Protein AF-A0ABD5XCU7-F1 (afdb_monomer_lite)

Foldseek 3Di:
DDDDPPPDDDPPPQQEEEEQAQVSQQCFFPPHPCLVVVVVCLVDRYAAEYAPVNCVVVVHDPNGGHPRHHYDVDPPPDGDPNYHYDDPDPDDPVVVVVVD

Sequence (100 aa):
MATPLFDDESVEMDAVAVVANASGIELVRSDSDYAEEIAELSEGAVQFVACKKSMQAVGLTRDDILDVVETAPRPSENLPANGVDMHRHSQSPLQQQIER

Organism: NCBI:txid869890

Radius of gyration: 16.57 Å; chains: 1; bounding box: 33×40×52 Å

Secondary structure (DSSP, 8-state):
-PPP-----------EEEEE-GGGGGGSBTT-TTHHHHHHHHHTTEEEEEEHHHHHHTT--GGGB-TTSEEESSGGGS--TT-EEE------TTTTTTT-

Structure (mmCIF, N/CA/C/O backbone):
data_AF-A0ABD5XCU7-F1
#
_entry.id   AF-A0ABD5XCU7-F1
#
loop_
_atom_site.group_PDB
_atom_site.id
_atom_site.type_symbol
_atom_site.label_atom_id
_atom_site.label_alt_id
_atom_site.label_comp_id
_atom_site.label_asym_id
_atom_site.label_entity_id
_atom_site.label_seq_id
_atom_site.pdbx_PDB_ins_code
_atom_site.Cartn_x
_atom_site.Cartn_y
_atom_site.Cartn_z
_atom_site.occupancy
_atom_site.B_iso_or_equiv
_atom_site.auth_seq_id
_atom_site.auth_comp_id
_atom_site.auth_asym_id
_atom_site.auth_atom_id
_atom_site.pdbx_PDB_model_num
ATOM 1 N N . MET A 1 1 ? 21.652 25.592 -25.427 1.00 35.34 1 MET A N 1
ATOM 2 C CA . MET A 1 1 ? 20.643 24.532 -25.611 1.00 35.34 1 MET A CA 1
ATOM 3 C C . MET A 1 1 ? 21.230 23.291 -24.978 1.00 35.34 1 MET A C 1
ATOM 5 O O . MET A 1 1 ? 22.276 22.857 -25.436 1.00 35.34 1 MET A O 1
ATOM 9 N N . ALA A 1 2 ? 20.688 22.863 -23.841 1.00 41.25 2 ALA A N 1
ATOM 10 C CA . ALA A 1 2 ? 21.186 21.698 -23.122 1.00 41.25 2 ALA A CA 1
ATOM 11 C C . ALA A 1 2 ? 20.386 20.485 -23.597 1.00 41.25 2 ALA A C 1
ATOM 13 O O . ALA A 1 2 ? 19.162 20.475 -23.482 1.00 41.25 2 ALA A O 1
ATOM 14 N N . THR A 1 3 ? 21.073 19.521 -24.195 1.00 42.22 3 THR A N 1
ATOM 15 C CA . THR A 1 3 ? 20.504 18.232 -24.586 1.00 42.22 3 THR A CA 1
ATOM 16 C C . THR A 1 3 ? 20.304 17.405 -23.312 1.00 42.22 3 THR A C 1
ATOM 18 O O . THR A 1 3 ? 21.253 17.313 -22.529 1.00 42.22 3 THR A O 1
ATOM 21 N N . PRO A 1 4 ? 19.111 16.849 -23.045 1.00 39.22 4 PRO A N 1
ATOM 22 C CA . PRO A 1 4 ? 18.920 15.974 -21.895 1.00 39.22 4 PRO A CA 1
ATOM 23 C C . PRO A 1 4 ? 19.793 14.717 -22.041 1.00 39.22 4 PRO A C 1
ATOM 25 O O . PRO A 1 4 ? 19.745 14.030 -23.055 1.00 39.22 4 PRO A O 1
ATOM 28 N N . LEU A 1 5 ? 20.612 14.462 -21.019 1.00 49.09 5 LEU A N 1
ATOM 29 C CA . LEU A 1 5 ? 21.509 13.310 -20.848 1.00 49.09 5 LEU A CA 1
ATOM 30 C C . LEU A 1 5 ? 20.744 12.124 -20.227 1.00 49.09 5 LEU A C 1
ATOM 32 O O . LEU A 1 5 ? 21.136 11.593 -19.196 1.00 49.09 5 LEU A O 1
ATOM 36 N N . PHE A 1 6 ? 19.621 11.741 -20.831 1.00 51.47 6 PHE A N 1
ATOM 37 C CA . PHE A 1 6 ? 18.896 10.519 -20.464 1.00 51.47 6 PHE A CA 1
ATOM 38 C C . PHE A 1 6 ? 18.779 9.613 -21.687 1.00 51.47 6 PHE A C 1
ATOM 40 O O . PHE A 1 6 ? 17.696 9.203 -22.085 1.00 51.47 6 PHE A O 1
ATOM 47 N N . ASP A 1 7 ? 19.926 9.369 -22.308 1.00 47.75 7 ASP A N 1
ATOM 48 C CA . ASP A 1 7 ? 20.159 8.194 -23.137 1.00 47.75 7 ASP A CA 1
ATOM 49 C C . ASP A 1 7 ? 21.104 7.339 -22.286 1.00 47.75 7 ASP A C 1
ATOM 51 O O . ASP A 1 7 ? 22.323 7.442 -22.401 1.00 47.75 7 ASP A O 1
ATOM 55 N N . ASP A 1 8 ? 20.544 6.651 -21.288 1.00 45.09 8 ASP A N 1
ATOM 56 C CA . ASP A 1 8 ? 21.276 5.617 -20.560 1.00 45.09 8 ASP A CA 1
ATOM 57 C C . ASP A 1 8 ? 20.625 4.278 -20.887 1.00 45.09 8 ASP A C 1
ATOM 59 O O . ASP A 1 8 ? 19.423 4.057 -20.717 1.00 45.09 8 ASP A O 1
ATOM 63 N N . GLU A 1 9 ? 21.452 3.446 -21.495 1.00 46.00 9 GLU A N 1
ATOM 64 C CA . GLU A 1 9 ? 21.150 2.155 -22.067 1.00 46.00 9 GLU A CA 1
ATOM 65 C C . GLU A 1 9 ? 20.640 1.186 -20.992 1.00 46.00 9 GLU A C 1
ATOM 67 O O . GLU A 1 9 ? 21.351 0.864 -20.049 1.00 46.00 9 GLU A O 1
ATOM 72 N N . SER A 1 10 ? 19.419 0.676 -21.186 1.00 49.81 10 SER A N 1
ATOM 73 C CA . SER A 1 10 ? 18.964 -0.674 -20.809 1.00 49.81 10 SER A CA 1
ATOM 74 C C . SER A 1 10 ? 19.650 -1.306 -19.588 1.00 49.81 10 SER A C 1
ATOM 76 O O . SER A 1 10 ? 20.357 -2.309 -19.703 1.00 49.81 10 SER A O 1
ATOM 78 N N . VAL A 1 11 ? 19.387 -0.776 -18.395 1.00 51.00 11 VAL A N 1
ATOM 79 C CA . VAL A 1 11 ? 19.453 -1.615 -17.199 1.00 51.00 11 VAL A CA 1
ATOM 80 C C . VAL A 1 11 ? 18.187 -2.465 -17.233 1.00 51.00 11 VAL A C 1
ATOM 82 O O . VAL A 1 11 ? 17.089 -1.930 -17.093 1.00 51.00 11 VAL A O 1
ATOM 85 N N . GLU A 1 12 ? 18.320 -3.772 -17.468 1.00 48.41 12 GLU A N 1
ATOM 86 C CA . GLU A 1 12 ? 17.235 -4.725 -17.209 1.00 48.41 12 GLU A CA 1
ATOM 87 C C . GLU A 1 12 ? 16.920 -4.606 -15.713 1.00 48.41 12 GLU A C 1
ATOM 89 O O . GLU A 1 12 ? 17.633 -5.144 -14.866 1.00 48.41 12 GLU A O 1
ATOM 94 N N . MET A 1 13 ? 15.929 -3.783 -15.368 1.00 53.12 13 MET A N 1
ATOM 95 C CA . MET A 1 13 ? 15.494 -3.629 -13.989 1.00 53.12 13 MET A CA 1
ATOM 96 C C . MET A 1 13 ? 14.826 -4.944 -13.601 1.00 53.12 13 MET A C 1
ATOM 98 O O . MET A 1 13 ? 13.688 -5.208 -13.987 1.00 53.12 13 MET A O 1
ATOM 102 N N . ASP A 1 14 ? 15.557 -5.788 -12.870 1.00 61.62 14 ASP A N 1
ATOM 103 C CA . ASP A 1 14 ? 14.983 -6.932 -12.168 1.00 61.62 14 ASP A CA 1
ATOM 104 C C . ASP A 1 14 ? 13.719 -6.474 -11.433 1.00 61.62 14 ASP A C 1
ATOM 106 O O . ASP A 1 14 ? 13.736 -5.430 -10.776 1.00 61.62 14 ASP A O 1
ATOM 110 N N . ALA A 1 15 ? 12.642 -7.257 -11.535 1.00 68.44 15 ALA A N 1
ATOM 111 C CA . ALA A 1 15 ? 11.356 -6.936 -10.925 1.00 68.44 15 ALA A CA 1
ATOM 112 C C . ALA A 1 15 ? 11.541 -6.488 -9.464 1.00 68.44 15 ALA A C 1
ATOM 114 O O . ALA A 1 15 ? 12.065 -7.230 -8.623 1.00 68.44 15 ALA A O 1
ATOM 115 N N . VAL A 1 16 ? 11.130 -5.255 -9.172 1.00 80.56 16 VAL A N 1
ATOM 116 C CA . VAL A 1 16 ? 11.237 -4.655 -7.842 1.00 80.56 16 VAL A CA 1
ATOM 117 C C . VAL A 1 16 ? 9.897 -4.833 -7.160 1.00 80.56 16 VAL A C 1
ATOM 119 O O . VAL A 1 16 ? 8.868 -4.457 -7.711 1.00 80.56 16 VAL A O 1
ATOM 122 N N . ALA A 1 17 ? 9.893 -5.368 -5.944 1.00 85.88 17 ALA A N 1
ATOM 123 C CA . ALA A 1 17 ? 8.679 -5.389 -5.145 1.00 85.88 17 ALA A CA 1
ATOM 124 C C . ALA A 1 17 ? 8.782 -4.423 -3.973 1.00 85.88 17 ALA A C 1
ATOM 126 O O . ALA A 1 17 ? 9.767 -4.410 -3.236 1.00 85.88 17 ALA A O 1
ATOM 127 N N . VAL A 1 18 ? 7.735 -3.638 -3.784 1.00 85.44 18 VAL A N 1
ATOM 128 C CA . VAL A 1 18 ? 7.608 -2.659 -2.717 1.00 85.44 18 VAL A CA 1
ATOM 129 C C . VAL A 1 18 ? 6.577 -3.169 -1.722 1.00 85.44 18 VAL A C 1
ATOM 131 O O . VAL A 1 18 ? 5.397 -3.308 -2.044 1.00 85.44 18 VAL A O 1
ATOM 134 N N . VAL A 1 19 ? 7.008 -3.456 -0.495 1.00 87.75 19 VAL A N 1
ATOM 135 C CA . VAL A 1 19 ? 6.119 -3.955 0.558 1.00 87.75 19 VAL A CA 1
ATOM 136 C C . VAL A 1 19 ? 5.691 -2.820 1.466 1.00 87.75 19 VAL A C 1
ATOM 138 O O . VAL A 1 19 ? 6.483 -2.304 2.248 1.00 87.75 19 VAL A O 1
ATOM 141 N N . ALA A 1 20 ? 4.411 -2.471 1.415 1.00 88.00 20 ALA A N 1
ATOM 142 C CA . ALA A 1 20 ? 3.794 -1.564 2.364 1.00 88.00 20 ALA A CA 1
ATOM 143 C C . ALA A 1 20 ? 3.572 -2.291 3.697 1.00 88.00 20 ALA A C 1
ATOM 145 O O . ALA A 1 20 ? 2.764 -3.222 3.810 1.00 88.00 20 ALA A O 1
ATOM 146 N N . ASN A 1 21 ? 4.310 -1.867 4.721 1.00 82.31 21 ASN A N 1
ATOM 147 C CA . ASN A 1 21 ? 4.296 -2.483 6.038 1.00 82.31 21 ASN A CA 1
ATOM 148 C C . ASN A 1 21 ? 4.084 -1.424 7.123 1.00 82.31 21 ASN A C 1
ATOM 150 O O . ASN A 1 21 ? 4.590 -0.304 7.056 1.00 82.31 21 ASN A O 1
ATOM 154 N N . ALA A 1 22 ? 3.318 -1.793 8.149 1.00 88.31 22 ALA A N 1
ATOM 155 C CA . ALA A 1 22 ? 2.871 -0.895 9.211 1.00 88.31 22 ALA A CA 1
ATOM 156 C C . ALA A 1 22 ? 2.336 0.441 8.652 1.00 88.31 22 ALA A C 1
ATOM 158 O O . ALA A 1 22 ? 1.345 0.441 7.931 1.00 88.31 22 ALA A O 1
ATOM 159 N N . SER A 1 23 ? 2.983 1.566 8.958 1.00 87.75 23 SER A N 1
ATOM 160 C CA . SER A 1 23 ? 2.577 2.909 8.529 1.00 87.75 23 SER A CA 1
ATOM 161 C C . SER A 1 23 ? 2.674 3.144 7.017 1.00 87.75 23 SER A C 1
ATOM 163 O O . SER A 1 23 ? 2.056 4.083 6.522 1.00 87.75 23 SER A O 1
ATOM 165 N N . GLY A 1 24 ? 3.412 2.314 6.272 1.00 87.62 24 GLY A N 1
ATOM 166 C CA . GLY A 1 24 ? 3.437 2.379 4.808 1.00 87.62 24 GLY A CA 1
ATOM 167 C C . GLY A 1 24 ? 2.138 1.919 4.148 1.00 87.62 24 GLY A C 1
ATOM 168 O O . GLY A 1 24 ? 1.923 2.225 2.982 1.00 87.62 24 GLY A O 1
ATOM 169 N N . ILE A 1 25 ? 1.244 1.244 4.886 1.00 91.69 25 ILE A N 1
ATOM 170 C CA . ILE A 1 25 ? -0.083 0.861 4.380 1.00 91.69 25 ILE A CA 1
ATOM 171 C C . ILE A 1 25 ? -0.902 2.086 3.950 1.00 91.69 25 ILE A C 1
ATOM 173 O O . ILE A 1 25 ? -1.669 1.990 3.002 1.00 91.69 25 ILE A O 1
ATOM 177 N N . GLU A 1 26 ? -0.682 3.250 4.565 1.00 91.31 26 GLU A N 1
ATOM 178 C CA . GLU A 1 26 ? -1.379 4.491 4.202 1.00 91.31 26 GLU A CA 1
ATOM 179 C C . GLU A 1 26 ? -1.087 4.951 2.763 1.00 91.31 26 GLU A C 1
ATOM 181 O O . GLU A 1 26 ? -1.884 5.662 2.159 1.00 91.31 26 GLU A O 1
ATOM 186 N N . LEU A 1 27 ? 0.048 4.537 2.196 1.00 92.75 27 LEU A N 1
ATOM 187 C CA . LEU A 1 27 ? 0.450 4.916 0.842 1.00 92.75 27 LEU A CA 1
ATOM 188 C C . LEU A 1 27 ? -0.291 4.109 -0.224 1.00 92.75 27 LEU A C 1
ATOM 190 O O . LEU A 1 27 ? -0.487 4.598 -1.322 1.00 92.75 27 LEU A O 1
ATOM 194 N N . VAL A 1 28 ? -0.729 2.892 0.103 1.00 94.50 28 VAL A N 1
ATOM 195 C CA . VAL A 1 28 ? -1.367 1.966 -0.848 1.00 94.50 28 VAL A CA 1
AT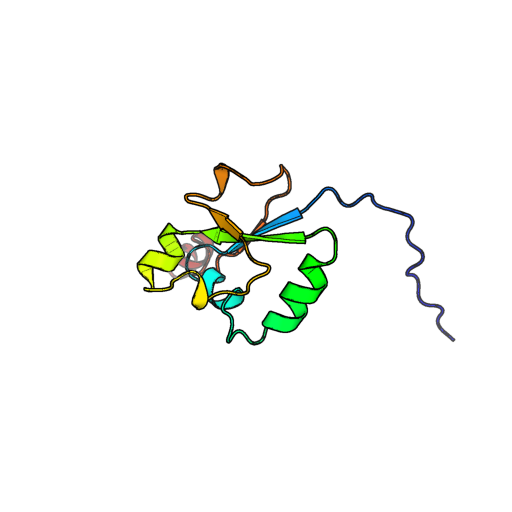OM 196 C C . VAL A 1 28 ? -2.894 1.948 -0.745 1.00 94.50 28 VAL A C 1
ATOM 198 O O . VAL A 1 28 ? -3.549 1.099 -1.354 1.00 94.50 28 VAL A O 1
ATOM 201 N N . ARG A 1 29 ? -3.474 2.856 0.047 1.00 95.69 29 ARG A N 1
ATOM 202 C CA . ARG A 1 29 ? -4.926 2.996 0.172 1.00 95.69 29 ARG A CA 1
ATOM 203 C C . ARG A 1 29 ? -5.540 3.561 -1.103 1.00 95.69 29 ARG A C 1
ATOM 205 O O . ARG A 1 29 ? -4.920 4.362 -1.797 1.00 95.69 29 ARG A O 1
ATOM 212 N N . SER A 1 30 ? -6.790 3.195 -1.365 1.00 95.56 30 SER A N 1
ATOM 213 C CA . SER A 1 30 ? -7.545 3.685 -2.526 1.00 95.56 30 SER A CA 1
ATOM 214 C C . SER A 1 30 ? -7.783 5.200 -2.498 1.00 95.56 30 SER A C 1
ATOM 216 O O . SER A 1 30 ? -7.996 5.807 -3.541 1.00 95.56 30 SER A O 1
ATOM 218 N N . ASP A 1 31 ? -7.748 5.808 -1.310 1.00 95.00 31 ASP A N 1
ATOM 219 C CA . ASP A 1 31 ? -7.876 7.250 -1.075 1.00 95.00 31 ASP A CA 1
ATOM 220 C C . ASP A 1 31 ? -6.521 7.968 -0.927 1.00 95.00 31 ASP A C 1
ATOM 222 O O . ASP A 1 31 ? -6.483 9.117 -0.489 1.00 95.00 31 ASP A O 1
ATOM 226 N N . SER A 1 32 ? -5.409 7.305 -1.263 1.00 94.81 32 SER A N 1
ATOM 227 C CA . SER A 1 32 ? -4.073 7.885 -1.142 1.00 94.81 32 SER A CA 1
ATOM 228 C C . SER A 1 32 ? -3.801 8.948 -2.204 1.00 94.81 32 SER A C 1
ATOM 230 O O . SER A 1 32 ? -4.114 8.762 -3.379 1.00 94.81 32 SER A O 1
ATOM 232 N N . ASP A 1 33 ? -3.090 10.008 -1.815 1.00 95.69 33 ASP A N 1
ATOM 233 C CA . ASP A 1 33 ? -2.563 11.013 -2.748 1.00 95.69 33 ASP A CA 1
ATOM 234 C C . ASP A 1 33 ? -1.574 10.408 -3.770 1.00 95.69 33 ASP A C 1
ATOM 236 O O . ASP A 1 33 ? -1.308 11.015 -4.804 1.00 95.69 33 ASP A O 1
ATOM 240 N N . TYR A 1 34 ? -1.043 9.208 -3.498 1.00 93.75 34 TYR A N 1
ATOM 241 C CA . TYR A 1 34 ? -0.091 8.486 -4.353 1.00 93.75 34 TYR A CA 1
ATOM 242 C C . TYR A 1 34 ? -0.748 7.429 -5.254 1.00 93.75 34 TYR A C 1
ATOM 244 O O . TYR A 1 34 ? -0.046 6.656 -5.903 1.00 93.75 34 TYR A O 1
ATOM 252 N N . ALA A 1 35 ? -2.082 7.351 -5.287 1.00 94.19 35 ALA A N 1
ATOM 253 C CA . ALA A 1 35 ? -2.799 6.300 -6.008 1.00 94.19 35 ALA A CA 1
ATOM 254 C C . ALA A 1 35 ? -2.469 6.242 -7.509 1.00 94.19 35 ALA A C 1
ATOM 256 O O . ALA A 1 35 ? -2.285 5.152 -8.050 1.00 94.19 35 ALA A O 1
ATOM 257 N N . GLU A 1 36 ? -2.370 7.404 -8.160 1.00 94.31 36 GLU A N 1
ATOM 258 C CA . GLU A 1 36 ? -2.027 7.514 -9.584 1.00 94.31 36 GLU A CA 1
ATOM 259 C C . GLU A 1 36 ? -0.588 7.047 -9.845 1.00 94.31 36 GLU A C 1
ATOM 261 O O . GLU A 1 36 ? -0.374 6.152 -10.657 1.00 94.31 36 GLU A O 1
ATOM 266 N N . GLU A 1 37 ? 0.375 7.541 -9.064 1.00 94.31 37 GLU A N 1
ATOM 267 C CA . GLU A 1 37 ? 1.791 7.176 -9.194 1.00 94.31 37 GLU A CA 1
ATOM 268 C C . GLU A 1 37 ? 2.024 5.674 -8.958 1.00 94.31 37 GLU A C 1
ATOM 270 O O . GLU A 1 37 ? 2.773 5.024 -9.687 1.00 94.31 37 GLU A O 1
ATOM 275 N N . ILE A 1 38 ? 1.351 5.082 -7.966 1.00 93.94 38 ILE A N 1
ATOM 276 C CA . ILE A 1 38 ? 1.427 3.637 -7.709 1.00 93.94 38 ILE A CA 1
ATOM 277 C C . ILE A 1 38 ? 0.864 2.844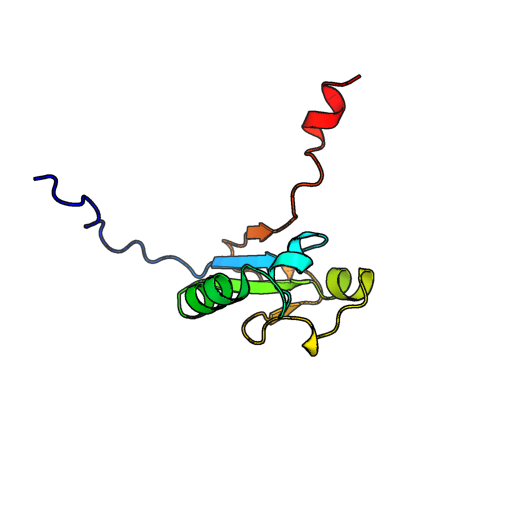 -8.889 1.00 93.94 38 ILE A C 1
ATOM 279 O O . ILE A 1 38 ? 1.434 1.810 -9.244 1.00 93.94 38 ILE A O 1
ATOM 283 N N . ALA A 1 39 ? -0.235 3.299 -9.496 1.00 93.56 39 ALA A N 1
ATOM 284 C CA . ALA A 1 39 ? -0.818 2.644 -10.660 1.00 93.56 39 ALA A CA 1
ATOM 285 C C . ALA A 1 39 ? 0.135 2.694 -11.863 1.00 93.56 39 AL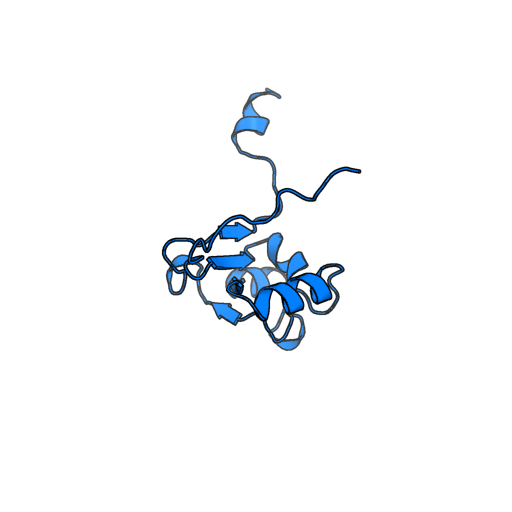A A C 1
ATOM 287 O O . ALA A 1 39 ? 0.423 1.642 -12.427 1.00 93.56 39 ALA A O 1
ATOM 288 N N . GLU A 1 40 ? 0.698 3.864 -12.177 1.00 93.25 40 GLU A N 1
ATOM 289 C CA . GLU A 1 40 ? 1.671 4.037 -13.267 1.00 93.25 40 GLU A CA 1
ATOM 290 C C . GLU A 1 40 ? 2.926 3.174 -13.061 1.00 93.25 40 GLU A C 1
ATOM 292 O O . GLU A 1 40 ? 3.387 2.487 -13.973 1.00 93.25 40 GLU A O 1
ATOM 297 N N . LEU A 1 41 ? 3.471 3.142 -11.839 1.00 91.75 41 LEU A N 1
ATOM 298 C CA . LEU A 1 41 ? 4.625 2.298 -11.512 1.00 91.75 41 LEU A CA 1
ATOM 299 C C . LEU A 1 41 ? 4.301 0.801 -11.624 1.00 91.75 41 LEU A C 1
ATOM 301 O O . LEU A 1 41 ? 5.170 0.015 -12.013 1.00 91.75 41 LEU A O 1
ATOM 305 N N . SER A 1 42 ? 3.059 0.416 -11.315 1.00 90.88 42 SER A N 1
ATOM 306 C CA . SER A 1 42 ? 2.580 -0.968 -11.419 1.00 90.88 42 SER A CA 1
ATOM 307 C C . SER A 1 42 ? 2.390 -1.440 -12.863 1.00 90.88 42 SER A C 1
ATOM 309 O O . SER A 1 42 ? 2.394 -2.645 -13.105 1.00 90.88 42 SER A O 1
ATOM 311 N N . GLU A 1 43 ? 2.249 -0.530 -13.832 1.00 90.50 43 GLU A N 1
ATOM 312 C CA . GLU A 1 43 ? 2.277 -0.877 -15.262 1.00 90.50 43 GLU A CA 1
ATOM 313 C C . GLU A 1 43 ? 3.692 -1.249 -15.742 1.00 90.50 43 GLU A C 1
ATOM 315 O O . GLU A 1 43 ? 3.852 -1.907 -16.773 1.00 90.50 43 GLU A O 1
ATOM 320 N N . GLY A 1 44 ? 4.719 -0.832 -14.994 1.00 85.19 44 GLY A N 1
ATOM 321 C CA . GLY A 1 44 ? 6.121 -1.133 -15.250 1.00 85.19 44 GLY A CA 1
ATOM 322 C C . GLY A 1 44 ? 6.614 -2.394 -14.533 1.00 85.19 44 GLY A C 1
ATOM 323 O O . GLY A 1 44 ? 5.948 -3.422 -14.466 1.00 85.19 44 GLY A O 1
ATOM 324 N N . ALA A 1 45 ? 7.836 -2.324 -14.002 1.00 84.62 45 ALA A N 1
ATOM 325 C CA . ALA A 1 45 ? 8.506 -3.447 -13.340 1.00 84.62 45 ALA A CA 1
ATOM 326 C C . ALA A 1 45 ? 8.348 -3.445 -11.804 1.00 84.62 45 ALA A C 1
ATOM 328 O O . ALA A 1 45 ? 9.107 -4.135 -11.114 1.00 84.62 45 ALA A O 1
ATOM 329 N N . VAL A 1 46 ? 7.414 -2.654 -11.256 1.00 89.06 46 VAL A N 1
ATOM 330 C CA . VAL A 1 46 ? 7.239 -2.486 -9.806 1.00 89.06 46 VAL A CA 1
ATOM 331 C C . VAL A 1 46 ? 5.979 -3.200 -9.325 1.00 89.06 46 VAL A C 1
ATOM 333 O O . VAL A 1 46 ? 4.872 -2.861 -9.718 1.00 89.06 46 VAL A O 1
ATOM 336 N N . GLN A 1 47 ? 6.131 -4.158 -8.415 1.00 90.69 47 GLN A N 1
ATOM 337 C CA . GLN A 1 47 ? 5.012 -4.837 -7.763 1.00 90.69 47 GLN A CA 1
ATOM 338 C C . GLN A 1 47 ? 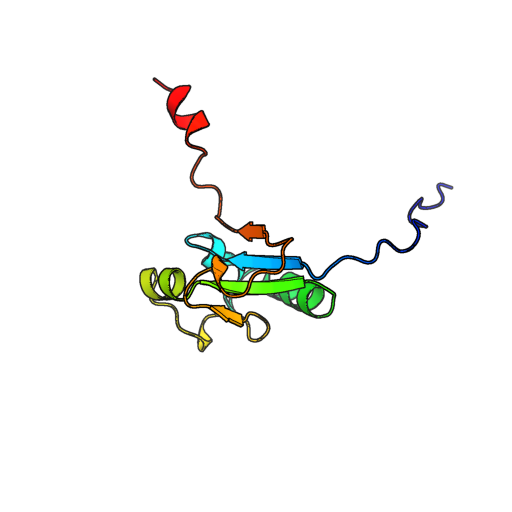4.799 -4.275 -6.360 1.00 90.69 47 GLN A C 1
ATOM 340 O O . GLN A 1 47 ? 5.692 -4.341 -5.518 1.00 90.69 47 GLN A O 1
ATOM 345 N N . PHE A 1 48 ? 3.601 -3.787 -6.052 1.00 92.44 48 PHE A N 1
ATOM 346 C CA . PHE A 1 48 ? 3.269 -3.351 -4.696 1.00 92.44 48 PHE A CA 1
ATOM 347 C C . PHE A 1 48 ? 2.566 -4.460 -3.917 1.00 92.44 48 PHE A C 1
ATOM 349 O O . PHE A 1 48 ? 1.655 -5.113 -4.421 1.00 92.44 48 PHE A O 1
ATOM 356 N N . VAL A 1 49 ? 2.962 -4.661 -2.659 1.00 92.81 49 VAL A N 1
ATOM 357 C CA . VAL A 1 49 ? 2.392 -5.689 -1.778 1.00 92.81 49 VAL A CA 1
ATOM 358 C C . VAL A 1 49 ? 2.057 -5.091 -0.415 1.00 92.81 49 VAL A C 1
ATOM 360 O O . VAL A 1 49 ? 2.924 -4.587 0.292 1.00 92.81 49 VAL A O 1
ATOM 363 N N . ALA A 1 50 ? 0.805 -5.200 0.009 1.00 92.44 50 ALA A N 1
ATOM 364 C CA . ALA A 1 50 ? 0.355 -4.824 1.339 1.00 92.44 50 ALA A CA 1
ATOM 365 C C . ALA A 1 50 ? 0.472 -5.999 2.324 1.00 92.44 50 ALA A C 1
ATOM 367 O O . ALA A 1 50 ? 0.008 -7.121 2.081 1.00 92.44 50 ALA A O 1
ATOM 368 N N . CYS A 1 51 ? 1.067 -5.742 3.488 1.00 91.88 51 CYS A N 1
ATOM 369 C CA . CYS A 1 51 ? 1.134 -6.716 4.574 1.00 91.88 51 CYS A CA 1
ATOM 370 C C . CYS A 1 51 ? -0.246 -6.894 5.238 1.00 91.88 51 CYS A C 1
ATOM 372 O O . CYS A 1 51 ? -0.737 -5.992 5.921 1.00 91.88 51 CYS A O 1
ATOM 374 N N . LYS A 1 52 ? -0.846 -8.092 5.137 1.00 90.56 52 LYS A N 1
ATOM 375 C CA . LYS A 1 52 ? -2.180 -8.392 5.705 1.00 90.56 52 LYS A CA 1
ATOM 376 C C . LYS A 1 52 ? -2.275 -8.116 7.205 1.00 90.56 52 LYS A C 1
ATOM 378 O O . LYS A 1 52 ? -3.311 -7.665 7.681 1.00 90.56 52 LYS A O 1
ATOM 383 N N . LYS A 1 53 ? -1.206 -8.376 7.964 1.00 89.19 53 LYS A N 1
ATOM 384 C CA . LYS A 1 53 ? -1.187 -8.102 9.411 1.00 89.19 53 LYS A CA 1
ATOM 385 C C . LYS A 1 53 ? -1.248 -6.613 9.710 1.00 89.19 53 LYS A C 1
ATOM 387 O O . LYS A 1 53 ? -1.915 -6.214 10.657 1.00 89.19 53 LYS A O 1
ATOM 392 N N . SER A 1 54 ? -0.552 -5.810 8.912 1.00 90.38 54 SER A N 1
ATOM 393 C CA . SER A 1 54 ? -0.583 -4.359 9.048 1.00 90.38 54 SER A CA 1
ATOM 394 C C . SER A 1 54 ? -1.955 -3.814 8.678 1.00 90.38 54 SER A C 1
ATOM 396 O O . SER A 1 54 ? -2.498 -3.053 9.465 1.00 90.38 54 SER A O 1
ATOM 398 N N . MET A 1 55 ? -2.563 -4.289 7.583 1.00 93.50 55 MET A N 1
ATOM 399 C CA . MET A 1 55 ? -3.947 -3.940 7.226 1.00 93.50 55 MET A CA 1
ATOM 400 C C . MET A 1 55 ? -4.926 -4.256 8.367 1.00 93.50 55 MET A C 1
ATOM 402 O O . MET A 1 55 ? -5.677 -3.389 8.798 1.00 93.50 55 MET A O 1
ATOM 406 N N . GLN A 1 56 ? -4.858 -5.466 8.932 1.00 92.94 56 GLN A N 1
ATOM 407 C CA . GLN A 1 56 ? -5.708 -5.871 10.058 1.00 92.94 56 GLN A CA 1
ATOM 408 C C . GLN A 1 56 ? -5.504 -5.005 11.304 1.00 92.94 56 GLN A C 1
ATOM 410 O O . GLN A 1 56 ? -6.471 -4.697 11.995 1.00 92.94 56 GLN A O 1
ATOM 415 N N . ALA A 1 57 ? -4.263 -4.602 11.596 1.00 91.75 57 ALA A N 1
ATOM 416 C CA . ALA A 1 57 ? -3.947 -3.778 12.760 1.00 91.75 57 ALA A CA 1
ATOM 417 C C . ALA A 1 57 ? -4.602 -2.387 12.708 1.00 91.75 57 ALA A C 1
ATOM 419 O O . ALA A 1 57 ? -4.831 -1.793 13.759 1.00 91.75 57 ALA A O 1
ATOM 420 N N . VAL A 1 58 ? -4.920 -1.893 11.508 1.00 92.62 58 VAL A N 1
ATOM 421 C CA . VAL A 1 58 ? -5.608 -0.611 11.290 1.00 92.62 58 VAL A CA 1
ATOM 422 C C . VAL A 1 58 ? -7.041 -0.774 10.769 1.00 92.62 58 VAL A C 1
ATOM 424 O O . VAL A 1 58 ? -7.686 0.211 10.430 1.00 92.62 58 VAL A O 1
ATOM 427 N N . GLY A 1 59 ? -7.566 -2.003 10.745 1.00 94.50 59 GLY A N 1
ATOM 428 C CA . GLY A 1 59 ? -8.948 -2.283 10.352 1.00 94.50 59 GLY A CA 1
ATOM 429 C C . GLY A 1 59 ? -9.236 -2.168 8.854 1.00 94.50 59 GLY A C 1
ATOM 430 O O . GLY A 1 59 ? -10.397 -2.022 8.489 1.00 94.50 59 GLY A O 1
ATOM 431 N N . LEU A 1 60 ? -8.212 -2.245 8.002 1.00 95.38 60 LEU A N 1
ATOM 432 C CA . LEU A 1 60 ? -8.362 -2.193 6.550 1.00 95.38 60 LEU A CA 1
ATOM 433 C C . LEU A 1 60 ? -8.623 -3.579 5.955 1.00 95.38 60 LEU A C 1
ATOM 435 O O . LEU A 1 60 ? -8.114 -4.609 6.418 1.00 95.38 60 LEU A O 1
ATOM 439 N N . THR A 1 61 ? -9.388 -3.574 4.877 1.00 95.06 61 THR A N 1
ATOM 440 C CA . THR A 1 61 ? -9.773 -4.717 4.058 1.00 95.06 61 THR A CA 1
ATOM 441 C C . THR A 1 61 ? -9.204 -4.581 2.646 1.00 95.06 61 THR A C 1
ATOM 443 O O . THR A 1 61 ? -8.471 -3.643 2.339 1.00 95.06 61 THR A O 1
ATOM 446 N N . ARG A 1 62 ? -9.490 -5.560 1.781 1.00 94.12 62 ARG A N 1
ATOM 447 C CA . ARG A 1 62 ? -9.040 -5.531 0.386 1.00 94.12 62 ARG A CA 1
ATOM 448 C C . ARG A 1 62 ? -9.620 -4.333 -0.372 1.00 94.12 62 ARG A C 1
ATOM 450 O O . ARG A 1 62 ? -8.899 -3.755 -1.170 1.00 94.12 62 ARG A O 1
ATOM 457 N N . ASP A 1 63 ? -10.868 -3.973 -0.100 1.00 96.44 63 ASP A N 1
ATOM 458 C CA . ASP A 1 63 ? -11.580 -2.883 -0.775 1.00 96.44 63 ASP A CA 1
ATOM 459 C C . ASP A 1 63 ? -11.039 -1.488 -0.408 1.00 96.44 63 ASP A C 1
ATOM 461 O O . ASP A 1 63 ? -11.281 -0.513 -1.115 1.00 96.44 63 ASP A O 1
ATOM 465 N N . ASP A 1 64 ? -10.276 -1.390 0.684 1.00 96.81 64 ASP A N 1
ATOM 466 C CA . ASP A 1 64 ? -9.691 -0.130 1.151 1.00 96.81 64 ASP A CA 1
ATOM 467 C C . ASP A 1 64 ? -8.325 0.186 0.507 1.00 96.81 64 ASP A C 1
ATOM 469 O O . ASP A 1 64 ? -7.748 1.247 0.761 1.00 96.81 64 ASP A O 1
ATOM 473 N N . ILE A 1 65 ? -7.778 -0.730 -0.299 1.00 96.44 65 ILE A N 1
ATOM 474 C CA . ILE A 1 65 ? -6.480 -0.577 -0.970 1.00 96.44 65 ILE A CA 1
ATOM 475 C C . ILE A 1 65 ? -6.617 -0.678 -2.486 1.00 96.44 65 ILE A C 1
ATOM 477 O O . ILE A 1 65 ? -7.550 -1.293 -2.998 1.00 96.44 65 ILE A O 1
ATOM 481 N N . LEU A 1 66 ? -5.642 -0.115 -3.196 1.00 96.62 66 LEU A N 1
ATOM 482 C CA . LEU A 1 66 ? -5.628 -0.096 -4.656 1.00 96.62 66 LEU A CA 1
ATOM 483 C C . LEU A 1 66 ? -5.663 -1.517 -5.239 1.00 96.62 66 LEU A C 1
ATOM 485 O O . LEU A 1 66 ? -4.970 -2.424 -4.765 1.00 96.62 66 LEU A O 1
ATOM 489 N N . ASP A 1 67 ? -6.422 -1.696 -6.321 1.00 95.19 67 ASP A N 1
ATOM 490 C CA . ASP A 1 67 ? -6.593 -2.997 -6.980 1.00 95.19 67 ASP A CA 1
ATOM 491 C C . ASP A 1 67 ? -5.268 -3.583 -7.485 1.00 95.19 67 ASP A C 1
ATOM 493 O O . ASP A 1 67 ? -5.059 -4.796 -7.418 1.00 95.19 67 ASP A O 1
ATOM 497 N N . VAL A 1 68 ? -4.350 -2.718 -7.927 1.00 94.62 68 VAL A N 1
ATOM 498 C CA . VAL A 1 68 ? -3.015 -3.092 -8.425 1.00 94.62 68 VAL A CA 1
ATOM 499 C C . VAL A 1 68 ? -2.069 -3.596 -7.328 1.00 94.62 68 VAL A C 1
ATOM 501 O O . VAL A 1 68 ? -1.068 -4.239 -7.623 1.00 94.62 68 VAL A O 1
ATOM 504 N N . VAL A 1 69 ? -2.377 -3.337 -6.055 1.00 94.06 69 VAL A N 1
ATOM 505 C CA . VAL A 1 69 ? -1.553 -3.759 -4.913 1.00 94.06 69 VAL A CA 1
ATOM 506 C C . VAL A 1 69 ? -1.938 -5.184 -4.535 1.00 94.06 69 VAL A C 1
ATOM 508 O O . VAL A 1 69 ? -3.114 -5.470 -4.371 1.00 94.06 69 VAL A O 1
ATOM 511 N N . GLU A 1 70 ? -0.999 -6.101 -4.341 1.00 92.88 70 GLU A N 1
ATOM 512 C CA . GLU A 1 70 ? -1.307 -7.447 -3.839 1.00 92.88 70 GLU A CA 1
ATOM 513 C C . GLU A 1 70 ? -1.346 -7.501 -2.306 1.00 92.88 70 GLU A C 1
ATOM 515 O O . GLU A 1 70 ? -0.929 -6.573 -1.622 1.00 92.88 70 GLU A O 1
ATOM 520 N N . THR A 1 71 ? -1.817 -8.609 -1.720 1.00 91.50 71 THR A N 1
ATOM 521 C CA . THR A 1 71 ? -1.783 -8.798 -0.257 1.00 91.50 71 THR A CA 1
ATOM 522 C C . THR A 1 71 ? -1.036 -10.066 0.135 1.00 91.50 71 THR A C 1
ATOM 524 O O . THR A 1 71 ? -1.388 -11.165 -0.296 1.00 91.50 71 THR A O 1
ATOM 527 N N . ALA A 1 72 ? -0.069 -9.948 1.046 1.00 86.88 72 ALA A N 1
ATOM 528 C CA . ALA A 1 72 ? 0.713 -11.083 1.539 1.00 86.88 72 ALA A CA 1
ATOM 529 C C . ALA A 1 72 ? 0.605 -11.237 3.068 1.00 86.88 72 ALA A C 1
ATOM 531 O O . ALA A 1 72 ? 0.534 -10.243 3.798 1.00 86.88 72 ALA A O 1
ATOM 532 N N . PRO A 1 73 ? 0.592 -12.477 3.599 1.00 75.88 73 PRO A N 1
ATOM 533 C CA . PRO A 1 73 ? 0.536 -12.720 5.041 1.00 75.88 73 PRO A CA 1
ATOM 534 C C . PRO A 1 73 ? 1.796 -12.238 5.781 1.00 75.88 73 PRO A C 1
ATOM 536 O O . PRO A 1 73 ? 1.699 -11.873 6.959 1.00 75.88 73 PRO A O 1
ATOM 539 N N . ARG A 1 74 ? 2.959 -12.220 5.109 1.00 63.84 74 ARG A N 1
ATOM 540 C CA . ARG A 1 74 ? 4.222 -11.621 5.572 1.00 63.84 74 ARG A CA 1
ATOM 541 C C . ARG A 1 74 ? 5.091 -11.145 4.389 1.00 63.84 74 ARG A C 1
ATOM 543 O O . ARG A 1 74 ? 5.005 -11.762 3.331 1.00 63.84 74 ARG A O 1
ATOM 550 N N . PRO A 1 75 ? 5.974 -10.140 4.581 1.00 55.19 75 PRO A N 1
ATOM 551 C CA . PRO A 1 75 ? 6.846 -9.608 3.522 1.00 55.19 75 PRO A CA 1
ATOM 552 C C . PRO A 1 75 ? 7.768 -10.658 2.887 1.00 55.19 75 PRO A C 1
ATOM 554 O O . PRO A 1 75 ? 7.997 -10.649 1.689 1.00 55.19 75 PRO A O 1
ATOM 557 N N . SER A 1 76 ? 8.285 -11.600 3.680 1.00 57.47 76 SER A N 1
ATOM 558 C CA . SER A 1 76 ? 9.357 -12.509 3.253 1.00 57.47 76 SER A CA 1
ATOM 559 C C . SER A 1 76 ? 8.921 -13.665 2.346 1.00 57.47 76 SER A C 1
ATOM 561 O O . SER A 1 76 ? 9.780 -14.400 1.879 1.00 57.47 76 SER A O 1
ATOM 563 N N . GLU A 1 77 ? 7.619 -13.893 2.152 1.00 50.41 77 GLU A N 1
ATOM 564 C CA . GLU A 1 77 ? 7.128 -15.081 1.432 1.00 50.41 77 GLU A CA 1
ATOM 565 C C . GLU A 1 77 ? 7.003 -14.865 -0.087 1.00 50.41 77 GLU A C 1
ATOM 567 O O . GLU A 1 77 ? 6.967 -15.844 -0.820 1.00 50.41 77 GLU A O 1
ATOM 572 N N . ASN A 1 78 ? 6.988 -13.613 -0.568 1.00 48.78 78 ASN A N 1
ATOM 573 C CA . ASN A 1 78 ? 6.740 -13.311 -1.988 1.00 48.78 78 ASN A CA 1
ATOM 574 C C . ASN A 1 78 ? 7.594 -12.161 -2.556 1.00 48.78 78 ASN A C 1
ATOM 576 O O . ASN A 1 78 ? 7.266 -11.607 -3.599 1.00 48.78 78 ASN A O 1
ATOM 580 N N . LEU A 1 79 ? 8.659 -11.759 -1.855 1.00 55.28 79 LEU A N 1
ATOM 581 C CA . LEU A 1 79 ? 9.535 -10.680 -2.307 1.00 55.28 79 LEU A CA 1
ATOM 582 C C . LEU A 1 79 ? 10.594 -11.219 -3.292 1.00 55.28 79 LEU A C 1
ATOM 584 O O . LEU A 1 79 ? 11.344 -12.120 -2.903 1.00 55.28 79 LEU A O 1
ATOM 588 N N . PRO A 1 80 ? 10.732 -10.671 -4.517 1.00 54.25 80 PRO A N 1
ATOM 589 C CA . PRO A 1 80 ? 11.967 -10.791 -5.287 1.00 54.25 80 PRO A CA 1
ATOM 590 C C . PRO A 1 80 ? 13.173 -10.349 -4.446 1.00 54.25 80 PRO A C 1
ATOM 592 O O . PRO A 1 80 ? 13.043 -9.570 -3.499 1.00 54.25 80 PRO A O 1
ATOM 595 N N . ALA A 1 81 ? 14.369 -10.821 -4.810 1.00 57.25 81 ALA A N 1
ATOM 596 C CA . ALA A 1 81 ? 15.615 -10.517 -4.094 1.00 57.25 81 ALA A CA 1
ATOM 597 C C . ALA A 1 81 ? 15.882 -9.002 -3.920 1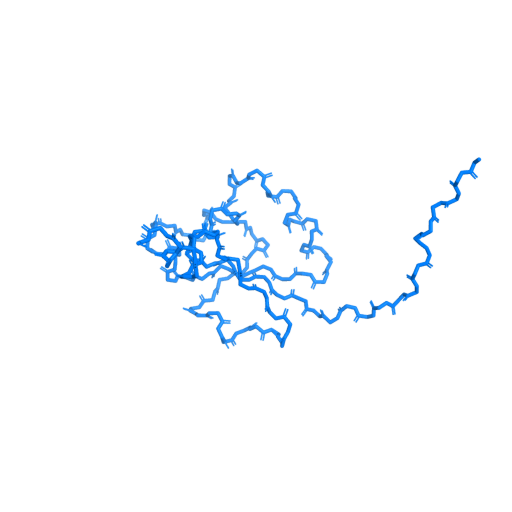.00 57.25 81 ALA A C 1
ATOM 599 O O . ALA A 1 81 ? 16.622 -8.619 -3.017 1.00 57.25 81 ALA A O 1
ATOM 600 N N . ASN A 1 82 ? 15.225 -8.161 -4.730 1.00 58.22 82 ASN A N 1
ATOM 601 C CA . ASN A 1 82 ? 15.311 -6.699 -4.733 1.00 58.22 82 ASN A CA 1
ATOM 602 C C . ASN A 1 82 ? 14.134 -6.002 -4.015 1.00 58.22 82 ASN A C 1
ATOM 604 O O . ASN A 1 82 ? 13.755 -4.888 -4.367 1.00 58.22 82 ASN A O 1
ATOM 608 N N . GLY A 1 83 ? 13.517 -6.660 -3.031 1.00 59.97 83 GLY A N 1
ATOM 609 C CA . GLY A 1 83 ? 12.392 -6.111 -2.274 1.00 59.97 83 GLY A CA 1
ATOM 610 C C . GLY A 1 83 ? 12.734 -4.879 -1.420 1.00 59.97 83 GLY A C 1
ATOM 611 O O . GLY A 1 83 ? 13.709 -4.896 -0.669 1.00 59.97 83 GLY A O 1
ATOM 612 N N . VAL A 1 84 ? 11.891 -3.843 -1.466 1.00 70.06 84 VAL A N 1
ATOM 613 C CA . VAL A 1 84 ? 11.984 -2.623 -0.642 1.00 70.06 84 VAL A CA 1
ATOM 614 C C . VAL A 1 84 ? 10.836 -2.593 0.374 1.00 70.06 84 VAL A C 1
ATOM 616 O O . VAL A 1 84 ? 9.672 -2.691 -0.005 1.00 70.06 84 VAL A O 1
ATOM 619 N N . ASP A 1 85 ? 11.133 -2.443 1.669 1.00 72.50 85 ASP A N 1
ATOM 620 C CA . ASP A 1 85 ? 10.115 -2.277 2.724 1.00 72.50 85 ASP A CA 1
ATOM 621 C C . ASP A 1 85 ? 9.763 -0.790 2.888 1.00 72.50 85 ASP A C 1
ATOM 623 O O . ASP A 1 85 ? 10.598 0.029 3.278 1.00 72.50 85 ASP A O 1
ATOM 627 N N . MET A 1 86 ? 8.512 -0.436 2.591 1.00 66.06 86 MET A N 1
ATOM 628 C CA . MET A 1 86 ? 7.940 0.866 2.913 1.00 66.06 86 MET A CA 1
ATOM 629 C C . MET A 1 86 ? 7.394 0.837 4.337 1.00 66.06 86 MET A C 1
ATOM 631 O O . MET A 1 86 ? 6.221 0.547 4.577 1.00 66.06 86 MET A O 1
ATOM 635 N N . HIS A 1 87 ? 8.251 1.193 5.287 1.00 67.69 87 HIS A N 1
ATOM 636 C CA . HIS A 1 87 ? 7.844 1.671 6.600 1.00 67.69 87 HIS A CA 1
ATOM 637 C C . HIS A 1 87 ? 7.935 3.199 6.585 1.00 67.69 87 HIS A C 1
ATOM 639 O O . HIS A 1 87 ? 9.029 3.747 6.439 1.00 67.69 87 HIS A O 1
ATOM 645 N N . ARG A 1 88 ? 6.816 3.923 6.747 1.00 46.69 88 ARG A N 1
ATOM 646 C CA . ARG A 1 88 ? 6.881 5.383 6.947 1.00 46.69 88 ARG A CA 1
ATOM 647 C C . ARG A 1 88 ? 7.752 5.600 8.179 1.00 46.69 88 ARG A C 1
ATOM 649 O O . ARG A 1 88 ? 7.398 5.058 9.226 1.00 46.69 88 ARG A O 1
ATOM 656 N N . HIS A 1 89 ? 8.877 6.308 8.033 1.00 42.31 89 HIS A N 1
ATOM 657 C CA . HIS A 1 89 ? 9.886 6.513 9.075 1.00 42.31 89 HIS A CA 1
ATOM 658 C C . HIS A 1 89 ? 9.244 6.832 10.437 1.00 42.31 89 HIS A C 1
ATOM 660 O O . HIS A 1 89 ? 9.014 7.987 10.783 1.00 42.31 89 HIS A O 1
ATOM 666 N N . SER A 1 90 ? 9.005 5.802 11.245 1.00 43.56 90 SER A N 1
ATOM 667 C CA . SER A 1 90 ? 9.090 5.932 12.689 1.00 43.56 90 SER A CA 1
ATOM 668 C C . SER A 1 90 ? 10.586 6.021 12.942 1.00 43.56 90 SER A C 1
ATOM 670 O O . SER A 1 90 ? 11.330 5.164 12.464 1.00 43.56 90 SER A O 1
ATOM 672 N N . GLN A 1 91 ? 11.035 7.121 13.540 1.00 39.19 91 GLN A N 1
ATOM 673 C CA . GLN A 1 91 ? 12.446 7.487 13.632 1.00 39.19 91 GLN A CA 1
ATOM 674 C C . GLN A 1 91 ? 13.368 6.289 13.887 1.00 39.19 91 GLN A C 1
ATOM 676 O O . GLN A 1 91 ? 13.115 5.458 14.761 1.00 39.19 91 GLN A O 1
ATOM 681 N N . SER A 1 92 ? 14.447 6.219 13.100 1.00 39.62 92 SER A N 1
ATOM 682 C CA . SER A 1 92 ? 15.496 5.209 13.240 1.00 39.62 92 SER A CA 1
ATOM 683 C C . SER A 1 92 ? 15.906 5.057 14.716 1.00 39.62 92 SER A C 1
ATOM 685 O O . SER A 1 92 ? 16.060 6.074 15.399 1.00 39.62 92 SER A O 1
ATOM 687 N N . PRO A 1 93 ? 16.158 3.831 15.218 1.00 44.28 93 PRO A N 1
ATOM 688 C CA . PRO A 1 93 ? 16.705 3.609 16.560 1.00 44.28 93 PRO A CA 1
ATOM 689 C C . PRO A 1 93 ? 17.972 4.432 16.848 1.00 44.28 93 PRO A C 1
ATOM 691 O O . PRO A 1 93 ? 18.245 4.751 18.002 1.00 44.28 93 PRO A O 1
ATOM 694 N N . LEU A 1 94 ? 18.714 4.823 15.803 1.00 42.25 94 LEU A N 1
ATOM 695 C CA . LEU A 1 94 ? 19.898 5.678 15.907 1.00 42.25 94 LEU A CA 1
ATOM 696 C C . LEU A 1 94 ? 19.577 7.134 16.284 1.00 42.25 94 LEU A C 1
ATOM 698 O O . LEU A 1 94 ? 20.416 7.786 16.896 1.00 42.25 94 LEU A O 1
ATOM 702 N N . GLN A 1 95 ? 18.382 7.653 15.982 1.00 50.66 95 GLN A N 1
ATOM 703 C CA . GLN A 1 95 ? 18.004 9.016 16.385 1.00 50.66 95 GLN A CA 1
ATOM 704 C C . GLN A 1 95 ? 17.605 9.105 17.866 1.00 50.66 95 GLN A C 1
ATOM 706 O O . GLN A 1 95 ? 17.878 10.116 18.502 1.00 50.66 95 GLN A O 1
ATOM 711 N N . GLN A 1 96 ? 17.085 8.027 18.466 1.00 53.19 96 GLN A N 1
ATOM 712 C CA . GLN A 1 96 ? 16.720 8.005 19.894 1.00 53.19 96 GLN A CA 1
ATOM 713 C C . GLN A 1 96 ? 17.927 7.990 20.854 1.00 53.19 96 GLN A C 1
ATOM 715 O O . GLN A 1 96 ? 17.760 8.191 22.056 1.00 53.19 96 GLN A O 1
ATOM 720 N N . GLN A 1 97 ? 19.139 7.731 20.350 1.00 48.66 97 GLN A N 1
ATOM 721 C CA . GLN A 1 97 ? 20.375 7.755 21.143 1.00 48.66 97 GLN A CA 1
ATOM 722 C C . GLN A 1 97 ? 21.056 9.126 21.186 1.00 48.66 97 GLN A C 1
ATOM 724 O O . GLN A 1 97 ? 21.914 9.332 22.037 1.00 48.66 97 GLN A O 1
ATOM 729 N N . ILE A 1 98 ? 20.686 10.053 20.299 1.00 51.94 98 ILE A N 1
ATOM 730 C CA . ILE A 1 98 ? 21.301 11.387 20.229 1.00 51.94 98 ILE A CA 1
ATOM 731 C C . ILE A 1 98 ? 20.613 12.370 21.198 1.00 51.94 98 ILE A C 1
ATOM 733 O O . ILE A 1 98 ? 21.222 13.354 21.602 1.00 51.94 98 ILE A O 1
ATOM 737 N N . GLU A 1 99 ? 19.383 12.079 21.633 1.00 43.19 99 GLU A N 1
ATOM 738 C CA . GLU A 1 99 ? 18.598 12.923 22.552 1.00 43.19 99 GLU A CA 1
ATOM 739 C C . GLU A 1 99 ? 18.581 12.425 24.016 1.00 43.19 99 GLU A C 1
ATOM 741 O O . GLU A 1 99 ? 17.665 12.754 24.771 1.00 43.19 99 GLU A O 1
ATOM 746 N N . ARG A 1 100 ? 19.574 11.631 24.442 1.00 44.31 100 ARG A N 1
ATOM 747 C CA . ARG A 1 100 ? 19.757 11.242 25.855 1.00 44.31 100 ARG A CA 1
ATOM 748 C C . ARG A 1 100 ? 20.960 11.907 26.503 1.00 44.31 100 ARG A C 1
ATOM 750 O O . ARG A 1 100 ? 22.020 11.969 25.846 1.00 44.31 100 ARG A O 1
#

pLDDT: mean 74.64, std 20.92, range [35.34, 96.81]

InterPro domai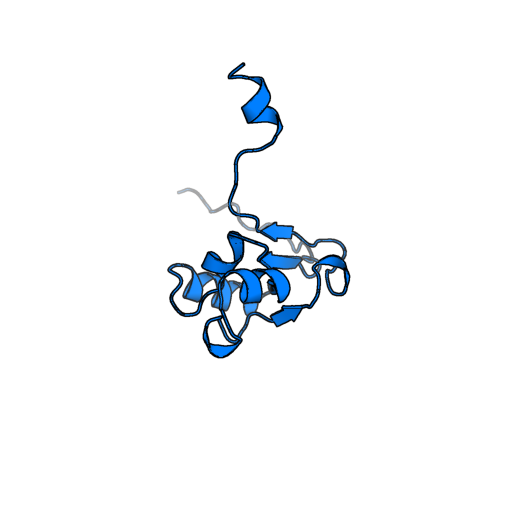ns:
  IPR003787 Sulphur relay, DsrE/F-like [PF02635] (17-69)
  IPR027396 DsrEFH-like [G3DSA:3.40.1260.10] (2-79)
  IPR027396 DsrEFH-like [SSF75169] (16-73)